Protein AF-A0A7R9MG66-F1 (afdb_monomer)

Foldseek 3Di:
DDDDDDDDPPPPPPPADAAEEDEEAEPDPPDPCPDPVHPNVDDDFDDPHPPVRWHKYKHKAAADAPPDDPVPQDWDWDKDADPVCVVVVHDPDPVRIDTQDTGPCNNDTDIDMDTD

Mean predicted aligned error: 9.28 Å

pLDDT: mean 84.84, std 14.98, range [38.62, 96.81]

InterPro domains:
  IPR001799 Ephrin receptor-binding domain [PF00812] (24-112)
  IPR001799 Ephrin receptor-binding domain [PS51551] (20-116)
  IPR008972 Cupredoxin [G3DSA:2.60.40.420] (18-116)
  IPR008972 Cupredoxin [SSF49503] (22-109)
  IPR031328 Ephrin [PTHR11304] (11-116)

Sequence (116 aa):
MFIKWTVIVCLVEFHSTLGVHLPDIPWNSSNSIFRTDNQDHIIEVNKDNPEYEYDTINIDCPRYPNHTSKELMETFIIYNVPKSDYDSCNITNPWDVHMIVVCDKPLSNRYHRITF

Organism: NCBI:txid334625

Secondary structure (DSSP, 8-state):
----------------PPP-BPPPEE-STT-GGGSTT--TT-----SS--TT---EEEEEPP---TTS-GGG---EEEEE--HHHHHHTS-S-GGG-EEEEEE--TTS--EEEEE-

Radius of gyration: 22.43 Å; Cα contacts (8 Å, |Δi|>4): 142; chains: 1; bounding box: 38×29×87 Å

Solvent-accessible surface area (backbone atoms only — not comparable to full-atom values): 7698 Å² total; per-residue (Å²): 140,83,87,82,82,81,80,80,80,80,81,73,83,80,82,78,63,76,43,47,80,49,81,68,41,69,59,50,92,86,40,70,46,75,38,91,92,43,70,72,68,64,80,90,70,88,77,89,43,61,102,84,30,50,34,32,34,37,45,32,42,45,67,49,64,91,85,59,57,73,92,75,52,65,69,50,75,44,66,49,63,50,70,72,29,62,78,64,76,45,88,85,53,79,86,71,46,44,82,75,47,78,34,86,53,32,75,42,93,51,68,48,80,48,75,98

Structure (mmCIF, N/CA/C/O backbone):
data_AF-A0A7R9MG66-F1
#
_entry.id   AF-A0A7R9MG66-F1
#
loop_
_atom_site.group_PDB
_atom_site.id
_atom_site.type_symbol
_atom_site.label_atom_id
_atom_site.label_alt_id
_atom_site.label_comp_id
_atom_site.label_asym_id
_atom_site.label_entity_id
_atom_site.label_seq_id
_atom_site.pdbx_PDB_ins_code
_atom_site.Cartn_x
_atom_site.Cartn_y
_atom_site.Cartn_z
_atom_site.occupancy
_atom_site.B_iso_or_equiv
_atom_site.auth_seq_id
_atom_site.auth_comp_id
_atom_site.auth_asym_id
_atom_site.auth_atom_id
_atom_site.pdbx_PDB_model_num
ATOM 1 N N . MET A 1 1 ? 19.107 -6.880 -69.311 1.00 38.62 1 MET A N 1
ATOM 2 C CA . MET A 1 1 ? 19.601 -7.166 -67.948 1.00 38.62 1 MET A CA 1
ATOM 3 C C . MET A 1 1 ? 18.891 -6.198 -67.010 1.00 38.62 1 MET A C 1
ATOM 5 O O . MET A 1 1 ? 19.230 -5.027 -67.009 1.00 38.62 1 MET A O 1
ATOM 9 N N . PHE A 1 2 ? 17.816 -6.638 -66.347 1.00 38.88 2 PHE A N 1
ATOM 10 C CA . PHE A 1 2 ? 16.954 -5.783 -65.517 1.00 38.88 2 PHE A CA 1
ATOM 11 C C . PHE A 1 2 ? 17.171 -6.128 -64.042 1.00 38.88 2 PHE A C 1
ATOM 13 O O . PHE A 1 2 ? 16.934 -7.262 -63.633 1.00 38.88 2 PHE A O 1
ATOM 20 N N . ILE A 1 3 ? 17.648 -5.159 -63.263 1.00 43.56 3 ILE A N 1
ATOM 21 C CA . ILE A 1 3 ? 17.884 -5.296 -61.824 1.00 43.56 3 ILE A CA 1
ATOM 22 C C . ILE A 1 3 ? 16.536 -5.088 -61.125 1.00 43.56 3 ILE A C 1
ATOM 24 O O . ILE A 1 3 ? 15.998 -3.982 -61.125 1.00 43.56 3 ILE A O 1
ATOM 28 N N . LYS A 1 4 ? 15.960 -6.163 -60.578 1.00 44.91 4 LYS A N 1
ATOM 29 C CA . LYS A 1 4 ? 14.778 -6.081 -59.712 1.00 44.91 4 LYS A CA 1
ATOM 30 C C . LYS A 1 4 ? 15.224 -5.585 -58.336 1.00 44.91 4 LYS A C 1
ATOM 32 O O . LYS A 1 4 ? 15.930 -6.296 -57.630 1.00 44.91 4 LYS A O 1
ATOM 37 N N . TRP A 1 5 ? 14.810 -4.377 -57.970 1.00 49.91 5 TRP A N 1
ATOM 38 C CA . TRP A 1 5 ? 14.950 -3.852 -56.615 1.00 49.91 5 TRP A CA 1
ATOM 39 C C . TRP A 1 5 ? 13.791 -4.379 -55.774 1.00 49.91 5 TRP A C 1
ATOM 41 O O . TRP A 1 5 ? 12.657 -3.923 -55.907 1.00 49.91 5 TRP A O 1
ATOM 51 N N . THR A 1 6 ? 14.059 -5.380 -54.942 1.00 52.06 6 THR A N 1
ATOM 52 C CA . THR A 1 6 ? 13.105 -5.831 -53.929 1.00 52.06 6 THR A CA 1
ATOM 53 C C . THR A 1 6 ? 13.169 -4.847 -52.767 1.00 52.06 6 THR A C 1
ATOM 55 O O . THR A 1 6 ? 14.149 -4.821 -52.027 1.00 52.06 6 THR A O 1
ATOM 58 N N . VAL A 1 7 ? 12.145 -4.007 -52.628 1.00 59.12 7 VAL A N 1
ATOM 59 C CA . VAL A 1 7 ? 11.974 -3.144 -51.455 1.00 59.12 7 VAL A CA 1
ATOM 60 C C . VAL A 1 7 ? 11.553 -4.035 -50.290 1.00 59.12 7 VAL A C 1
ATOM 62 O O . VAL A 1 7 ? 10.457 -4.593 -50.293 1.00 59.12 7 VAL A O 1
ATOM 65 N N . ILE A 1 8 ? 12.441 -4.203 -49.313 1.00 64.81 8 ILE A N 1
ATOM 66 C CA . ILE A 1 8 ? 12.121 -4.858 -48.045 1.00 64.81 8 ILE A CA 1
ATOM 67 C C . ILE A 1 8 ? 11.382 -3.820 -47.197 1.00 64.81 8 ILE A C 1
ATOM 69 O O . ILE A 1 8 ? 11.983 -2.863 -46.714 1.00 64.81 8 ILE A O 1
ATOM 73 N N . VAL A 1 9 ? 10.068 -3.981 -47.055 1.00 60.28 9 VAL A N 1
ATOM 74 C CA . VAL A 1 9 ? 9.276 -3.224 -46.080 1.00 60.28 9 VAL A CA 1
ATOM 75 C C . VAL A 1 9 ? 9.491 -3.894 -44.724 1.00 60.28 9 VAL A C 1
ATOM 77 O O . VAL A 1 9 ? 8.918 -4.946 -44.455 1.00 60.28 9 VAL A O 1
ATOM 80 N N . CYS A 1 10 ? 10.350 -3.316 -43.882 1.00 58.34 10 CYS A N 1
ATOM 81 C CA . CYS A 1 10 ? 10.392 -3.671 -42.465 1.00 58.34 10 CYS A CA 1
ATOM 82 C C . CYS A 1 10 ? 9.112 -3.145 -41.807 1.00 58.34 10 CYS A C 1
ATOM 84 O O . CYS A 1 10 ? 9.001 -1.952 -41.530 1.00 58.34 10 CYS A O 1
ATOM 86 N N . LEU A 1 11 ? 8.144 -4.029 -41.570 1.00 54.81 11 LEU A N 1
ATOM 87 C CA . LEU A 1 11 ? 7.066 -3.771 -40.621 1.00 54.81 11 LEU A CA 1
ATOM 88 C C . LEU A 1 11 ? 7.686 -3.828 -39.222 1.00 54.81 11 LEU A C 1
ATOM 90 O O . LEU A 1 11 ? 7.899 -4.903 -38.671 1.00 54.81 11 LEU A O 1
ATOM 94 N N . VAL A 1 12 ? 8.067 -2.668 -38.693 1.00 59.06 12 VAL A N 1
ATOM 95 C CA . VAL A 1 12 ? 8.442 -2.533 -37.285 1.00 59.06 12 VAL A CA 1
ATOM 96 C C . VAL A 1 12 ? 7.129 -2.455 -36.514 1.00 59.06 12 VAL A C 1
ATOM 98 O O . VAL A 1 12 ? 6.415 -1.458 -36.616 1.00 59.06 12 VAL A O 1
ATOM 101 N N . GLU A 1 13 ? 6.762 -3.526 -35.814 1.00 53.38 13 GLU A N 1
ATOM 102 C CA . GLU A 1 13 ? 5.595 -3.524 -34.931 1.00 53.38 13 GLU A CA 1
ATOM 103 C C . GLU A 1 13 ? 5.895 -2.627 -33.723 1.00 53.38 13 GLU A C 1
ATOM 105 O O . GLU A 1 13 ? 6.518 -3.046 -32.748 1.00 53.38 13 GLU A O 1
ATOM 110 N N . PHE A 1 14 ? 5.483 -1.361 -33.811 1.00 49.31 14 PHE A N 1
ATOM 111 C CA . PHE A 1 14 ? 5.439 -0.452 -32.670 1.00 49.31 14 PHE A CA 1
ATOM 112 C C . PHE A 1 14 ? 4.301 -0.900 -31.748 1.00 49.31 14 PHE A C 1
ATOM 114 O O . PHE A 1 14 ? 3.142 -0.543 -31.951 1.00 49.31 14 PHE A O 1
ATOM 121 N N . HIS A 1 15 ? 4.632 -1.706 -30.743 1.00 52.06 15 HIS A N 1
ATOM 122 C CA . HIS A 1 15 ? 3.743 -1.959 -29.617 1.00 52.06 15 HIS A CA 1
ATOM 123 C C . HIS A 1 15 ? 3.846 -0.767 -28.663 1.00 52.06 15 HIS A C 1
ATOM 125 O O . HIS A 1 15 ? 4.705 -0.740 -27.791 1.00 52.06 15 HIS A O 1
ATOM 131 N N . SER A 1 16 ? 3.013 0.254 -28.863 1.00 55.84 16 SER A N 1
ATOM 132 C CA . SER A 1 16 ? 2.771 1.264 -27.831 1.00 55.84 16 SER A CA 1
ATOM 133 C C . SER A 1 16 ? 1.729 0.708 -26.863 1.00 55.84 16 SER A C 1
ATOM 135 O O . SER A 1 16 ? 0.553 0.589 -27.220 1.00 55.84 16 SER A O 1
ATOM 137 N N . THR A 1 17 ? 2.155 0.318 -25.668 1.00 61.62 17 THR A N 1
ATOM 138 C CA . THR A 1 17 ? 1.248 0.017 -24.560 1.00 61.62 17 THR A CA 1
ATOM 139 C C . THR A 1 17 ? 0.754 1.339 -23.976 1.00 61.62 17 THR A C 1
ATOM 141 O O . THR A 1 17 ? 1.549 2.162 -23.542 1.00 61.62 17 THR A O 1
ATOM 144 N N . LEU A 1 18 ? -0.559 1.576 -24.031 1.00 71.81 18 LEU A N 1
ATOM 145 C CA . LEU A 1 18 ? -1.175 2.765 -23.437 1.00 71.81 18 LEU A CA 1
ATOM 146 C C . LEU A 1 18 ? -1.177 2.613 -21.909 1.00 71.81 18 LEU A C 1
ATOM 148 O O . LEU A 1 18 ? -1.498 1.535 -21.411 1.00 71.81 18 LEU A O 1
ATOM 152 N N . GLY A 1 19 ? -0.893 3.690 -21.177 1.00 79.38 19 GLY A N 1
ATOM 153 C CA . GLY A 1 19 ? -1.039 3.723 -19.720 1.00 79.38 19 GLY A CA 1
ATOM 154 C C . GLY A 1 19 ? -2.483 3.453 -19.283 1.00 79.38 19 GLY A C 1
ATOM 155 O O . GLY A 1 19 ? -3.429 4.034 -19.826 1.00 79.38 19 GLY A O 1
ATOM 156 N N . VAL A 1 20 ? -2.668 2.571 -18.300 1.00 87.31 20 VAL A N 1
ATOM 157 C CA . VAL A 1 20 ? -3.986 2.148 -17.804 1.00 87.31 20 VAL A CA 1
ATOM 158 C C . VAL A 1 20 ? -4.141 2.449 -16.314 1.00 87.31 20 VAL A C 1
ATOM 160 O O . VAL A 1 20 ? -3.199 2.423 -15.524 1.00 87.31 20 VAL A O 1
ATOM 163 N N . HIS A 1 21 ? -5.379 2.738 -15.912 1.00 90.44 21 HIS A N 1
ATOM 164 C CA . HIS A 1 21 ? -5.745 2.742 -14.504 1.00 90.44 21 HIS A CA 1
ATOM 165 C C . HIS A 1 21 ? -6.017 1.311 -14.031 1.00 90.44 21 HIS A C 1
ATOM 167 O O . HIS A 1 21 ? -6.987 0.681 -14.458 1.00 90.44 21 HIS A O 1
ATOM 173 N N . LEU A 1 22 ? -5.137 0.806 -13.175 1.00 91.50 22 LEU A N 1
ATOM 174 C CA . LEU A 1 22 ? -5.229 -0.513 -12.568 1.00 91.50 22 LEU A CA 1
ATOM 175 C C . LEU A 1 22 ? -6.323 -0.536 -11.488 1.00 91.50 22 LEU A C 1
ATOM 177 O O . LEU A 1 22 ? -6.663 0.516 -10.943 1.00 91.50 22 LEU A O 1
ATOM 181 N N . PRO A 1 23 ? -6.875 -1.718 -11.154 1.00 91.94 23 PRO A N 1
ATOM 182 C CA . PRO A 1 23 ? -7.859 -1.841 -10.087 1.00 91.94 23 PRO A CA 1
ATOM 183 C C . PRO A 1 23 ? -7.335 -1.303 -8.753 1.00 91.94 23 PRO A C 1
ATOM 185 O O . PRO A 1 23 ? -6.223 -1.625 -8.335 1.00 91.94 23 PRO A O 1
ATOM 188 N N . ASP A 1 24 ? -8.165 -0.514 -8.076 1.00 93.94 24 ASP A N 1
ATOM 189 C CA . ASP A 1 24 ? -7.843 0.030 -6.760 1.00 93.94 24 ASP A CA 1
ATOM 190 C C . ASP A 1 24 ? -7.606 -1.082 -5.731 1.00 93.94 24 ASP A C 1
ATOM 192 O O . ASP A 1 24 ? -8.283 -2.114 -5.737 1.00 93.94 24 ASP A O 1
ATOM 196 N N . ILE A 1 25 ? -6.666 -0.846 -4.813 1.00 94.38 25 ILE A N 1
ATOM 197 C CA . ILE A 1 25 ? -6.262 -1.807 -3.786 1.00 94.38 25 ILE A CA 1
ATOM 198 C C . ILE A 1 25 ? -6.786 -1.369 -2.416 1.00 94.38 25 ILE A C 1
ATOM 200 O O . ILE A 1 25 ? -6.251 -0.419 -1.837 1.00 94.38 25 ILE A O 1
ATOM 204 N N . PRO A 1 26 ? -7.749 -2.098 -1.826 1.00 95.06 26 PRO A N 1
ATOM 205 C CA . PRO A 1 26 ? -8.105 -1.937 -0.422 1.00 95.06 26 PRO A CA 1
ATOM 206 C C . PRO A 1 26 ? -6.963 -2.422 0.477 1.00 95.06 26 PRO A C 1
ATOM 208 O O . PRO A 1 26 ? -6.682 -3.621 0.538 1.00 95.06 26 PRO A O 1
ATOM 211 N N . TRP A 1 27 ? -6.313 -1.511 1.199 1.00 94.88 27 TRP A N 1
ATOM 212 C CA . TRP A 1 27 ? -5.144 -1.813 2.028 1.00 94.88 27 TRP A CA 1
ATOM 213 C C . TRP A 1 27 ? -5.534 -2.159 3.467 1.00 94.88 27 TRP A C 1
ATOM 215 O O . TRP A 1 27 ? -5.400 -1.343 4.375 1.00 94.88 27 TRP A O 1
ATOM 225 N N . ASN A 1 28 ? -6.054 -3.365 3.688 1.00 93.50 28 ASN A N 1
ATOM 226 C CA . ASN A 1 28 ? -6.436 -3.861 5.014 1.00 93.50 28 ASN A CA 1
ATOM 227 C C . ASN A 1 28 ? -6.120 -5.357 5.162 1.00 93.50 28 ASN A C 1
ATOM 229 O O . ASN A 1 28 ? -6.044 -6.074 4.164 1.00 93.50 28 ASN A O 1
ATOM 233 N N . SER A 1 29 ? -5.976 -5.841 6.401 1.00 92.12 29 SER A N 1
ATOM 234 C CA . SER A 1 29 ? -5.640 -7.251 6.672 1.00 92.12 29 SER A CA 1
ATOM 235 C C . SER A 1 29 ? -6.743 -8.245 6.294 1.00 92.12 29 SER A C 1
ATOM 237 O O . SER A 1 29 ? -6.480 -9.439 6.161 1.00 92.12 29 SER A O 1
ATOM 239 N N . SER A 1 30 ? -7.977 -7.769 6.098 1.00 92.12 30 SER A N 1
ATOM 240 C CA . SER A 1 30 ? -9.110 -8.601 5.676 1.00 92.12 30 SER A CA 1
ATOM 241 C C . SER A 1 30 ? -9.143 -8.853 4.162 1.00 92.12 30 SER A C 1
ATOM 243 O O . SER A 1 30 ? -9.930 -9.681 3.703 1.00 92.12 30 SER A O 1
ATOM 245 N N . ASN A 1 31 ? -8.309 -8.166 3.374 1.00 92.50 31 ASN A N 1
ATOM 246 C CA . ASN A 1 31 ? -8.246 -8.343 1.928 1.00 92.50 31 ASN A CA 1
ATOM 247 C C . ASN A 1 31 ? -7.485 -9.632 1.563 1.00 92.50 31 ASN A C 1
ATOM 249 O O . ASN A 1 31 ? -6.317 -9.814 1.907 1.00 92.50 31 ASN A O 1
ATOM 253 N N . SER A 1 32 ? -8.143 -10.526 0.821 1.00 91.56 32 SER A N 1
ATOM 254 C CA . SER A 1 32 ? -7.616 -11.849 0.480 1.00 91.56 32 SER A CA 1
ATOM 255 C C . SER A 1 32 ? -6.411 -11.841 -0.461 1.00 91.56 32 SER A C 1
ATOM 257 O O . SER A 1 32 ? -5.720 -12.856 -0.535 1.00 91.56 32 SER A O 1
ATOM 259 N N . ILE A 1 33 ? -6.140 -10.741 -1.173 1.00 90.62 33 ILE A N 1
ATOM 260 C CA . ILE A 1 33 ? -4.964 -10.652 -2.058 1.00 90.62 33 ILE A CA 1
ATOM 261 C C . ILE A 1 33 ? -3.649 -10.707 -1.265 1.00 90.62 33 ILE A C 1
ATOM 263 O O . ILE A 1 33 ? -2.650 -11.199 -1.775 1.00 90.62 33 ILE A O 1
ATOM 267 N N . PHE A 1 34 ? -3.661 -10.259 -0.001 1.00 89.81 34 PHE A N 1
ATOM 268 C CA . PHE A 1 34 ? -2.481 -10.216 0.873 1.00 89.81 34 PHE A CA 1
ATOM 269 C C . PHE A 1 34 ? -2.257 -11.499 1.672 1.00 89.81 34 PHE A C 1
ATOM 271 O O . PHE A 1 34 ? -1.386 -11.552 2.542 1.00 89.81 34 PHE A O 1
ATOM 278 N N . ARG A 1 35 ? -3.045 -12.547 1.423 1.00 86.69 35 ARG A N 1
ATOM 279 C CA . ARG A 1 35 ? -2.794 -13.832 2.070 1.00 86.69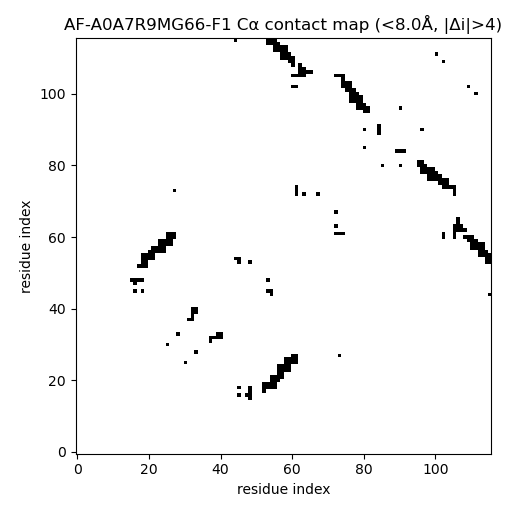 35 ARG A CA 1
ATOM 280 C C . ARG A 1 35 ? -1.502 -14.439 1.531 1.00 86.69 35 ARG A C 1
ATOM 282 O O . ARG A 1 35 ? -1.253 -14.415 0.333 1.00 86.69 35 ARG A O 1
ATOM 289 N N . THR A 1 36 ? -0.709 -15.046 2.412 1.00 78.88 36 THR A N 1
ATOM 290 C CA . THR A 1 36 ? 0.589 -15.653 2.064 1.00 78.88 36 THR A CA 1
ATOM 291 C C . THR A 1 36 ? 0.471 -16.816 1.072 1.00 78.88 36 THR A C 1
ATOM 293 O O . THR A 1 36 ? 1.441 -17.148 0.399 1.00 78.88 36 THR A O 1
ATOM 296 N N . ASP A 1 37 ? -0.703 -17.446 0.973 1.00 81.12 37 ASP A N 1
ATOM 297 C CA . ASP A 1 37 ? -0.992 -18.504 0.002 1.00 81.12 37 ASP A CA 1
ATOM 298 C C . ASP A 1 37 ? -1.461 -17.978 -1.365 1.00 81.12 37 ASP A C 1
ATOM 300 O O . ASP A 1 37 ? -1.723 -18.781 -2.260 1.00 81.12 37 ASP A O 1
ATOM 304 N N . ASN A 1 38 ? -1.544 -16.655 -1.541 1.00 78.00 38 ASN A N 1
ATOM 305 C CA . ASN A 1 38 ? -1.958 -16.010 -2.778 1.00 78.00 38 ASN A CA 1
ATOM 306 C C . ASN A 1 38 ? -0.797 -15.225 -3.423 1.00 78.00 38 ASN A C 1
ATOM 308 O O . ASN A 1 38 ? -0.029 -14.567 -2.727 1.00 78.00 38 ASN A O 1
ATOM 312 N N . GLN A 1 39 ? -0.673 -15.272 -4.753 1.00 79.00 39 GLN A N 1
ATOM 313 C CA . GLN A 1 39 ? 0.289 -14.470 -5.528 1.00 79.00 39 GLN A CA 1
ATOM 314 C C . GLN A 1 39 ? -0.337 -13.205 -6.138 1.00 79.00 39 GLN A C 1
ATOM 316 O O . GLN A 1 39 ? 0.383 -12.388 -6.703 1.00 79.00 39 GLN A O 1
ATOM 321 N N . ASP A 1 40 ? -1.645 -12.992 -5.964 1.00 79.88 40 ASP A N 1
ATOM 322 C CA . ASP A 1 40 ? -2.388 -11.855 -6.533 1.00 79.88 40 ASP A CA 1
ATOM 323 C C . ASP A 1 40 ? -1.964 -10.475 -5.981 1.00 79.88 40 ASP A C 1
ATOM 325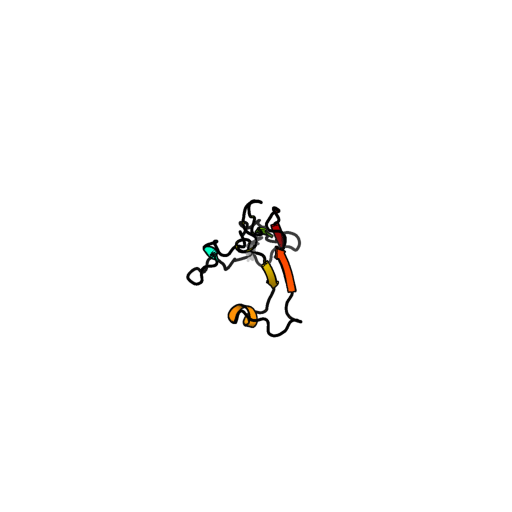 O O . ASP A 1 40 ? -2.459 -9.444 -6.431 1.00 79.88 40 ASP A O 1
ATOM 329 N N . HIS A 1 41 ? -1.063 -10.425 -4.994 1.00 84.69 41 HIS A N 1
ATOM 330 C CA . HIS A 1 41 ? -0.459 -9.183 -4.500 1.00 84.69 41 HIS A CA 1
ATOM 331 C C . HIS A 1 41 ? 0.680 -8.663 -5.396 1.00 84.69 41 HIS A C 1
ATOM 333 O O . HIS A 1 41 ? 1.183 -7.563 -5.161 1.00 84.69 41 HIS A O 1
ATOM 339 N N . ILE A 1 42 ? 1.106 -9.437 -6.401 1.00 89.12 42 ILE A N 1
ATOM 340 C CA . ILE A 1 42 ? 2.096 -9.023 -7.398 1.00 89.12 42 ILE A CA 1
ATOM 341 C C . ILE A 1 42 ? 1.358 -8.428 -8.593 1.00 89.12 42 ILE A C 1
ATOM 343 O O . ILE A 1 42 ? 0.505 -9.074 -9.196 1.00 89.12 42 ILE A O 1
ATOM 347 N N . ILE A 1 43 ? 1.709 -7.194 -8.944 1.00 88.25 43 ILE A N 1
ATOM 348 C CA . ILE A 1 43 ? 1.061 -6.451 -10.022 1.00 88.25 43 ILE A CA 1
ATOM 349 C C . ILE A 1 43 ? 2.065 -6.252 -11.143 1.00 88.25 43 ILE A C 1
ATOM 351 O O . ILE A 1 43 ? 3.158 -5.718 -10.939 1.00 88.25 43 ILE A O 1
ATOM 355 N N . GLU A 1 44 ? 1.678 -6.688 -12.334 1.00 86.50 44 GLU A N 1
ATOM 356 C CA . GLU A 1 44 ? 2.418 -6.410 -13.552 1.00 86.50 44 GLU A CA 1
ATOM 357 C C . GLU A 1 44 ? 2.016 -5.028 -14.062 1.00 86.50 44 GLU A C 1
ATOM 359 O O . GLU A 1 44 ? 0.842 -4.759 -14.314 1.00 86.50 44 GLU A O 1
ATOM 364 N N . VAL A 1 45 ? 3.006 -4.149 -14.173 1.00 87.31 45 VAL A N 1
ATOM 365 C CA . VAL A 1 45 ? 2.857 -2.808 -14.739 1.00 87.31 45 VAL A CA 1
ATOM 366 C C . VAL A 1 45 ? 3.550 -2.771 -16.091 1.00 87.31 45 VAL A C 1
ATOM 368 O O . VAL A 1 45 ? 4.552 -3.468 -16.306 1.00 87.31 45 VAL A O 1
ATOM 371 N N . ASN A 1 46 ? 3.019 -1.967 -17.001 1.00 83.62 46 ASN A N 1
ATOM 372 C CA . ASN A 1 46 ? 3.612 -1.759 -18.306 1.00 83.62 46 ASN A CA 1
ATOM 373 C C . ASN A 1 46 ? 5.028 -1.192 -18.159 1.00 83.62 46 ASN A C 1
ATOM 375 O O . ASN A 1 46 ? 5.321 -0.363 -17.296 1.00 83.62 46 ASN A O 1
ATOM 379 N N . LYS A 1 47 ? 5.921 -1.668 -19.022 1.00 71.62 47 LYS A N 1
ATOM 380 C CA . LYS A 1 47 ? 7.291 -1.174 -19.149 1.00 71.62 47 LYS A CA 1
AT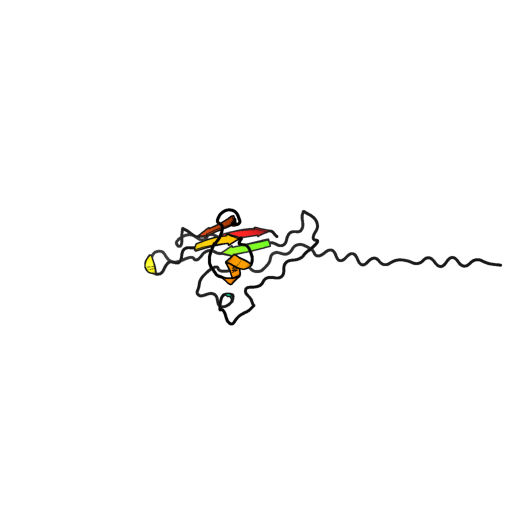OM 381 C C . LYS A 1 47 ? 7.411 -0.553 -20.533 1.00 71.62 47 LYS A C 1
ATOM 383 O O . LYS A 1 47 ? 6.795 -1.047 -21.469 1.00 71.62 47 LYS A O 1
ATOM 388 N N . ASP A 1 48 ? 8.193 0.517 -20.637 1.00 71.19 48 ASP A N 1
ATOM 389 C CA . ASP A 1 48 ? 8.490 1.217 -21.897 1.00 71.19 48 ASP A CA 1
ATOM 390 C C . ASP A 1 48 ? 7.363 2.108 -22.457 1.00 71.19 48 ASP A C 1
ATOM 392 O O . ASP A 1 48 ? 7.364 2.457 -23.640 1.00 71.19 48 ASP A O 1
ATOM 396 N N . ASN A 1 49 ? 6.437 2.552 -21.602 1.00 70.81 49 ASN A N 1
ATOM 397 C CA . ASN A 1 49 ? 5.463 3.573 -21.984 1.00 70.81 49 ASN A CA 1
ATOM 398 C C . ASN A 1 49 ? 6.150 4.942 -22.198 1.00 70.81 49 ASN A C 1
ATOM 400 O O . ASN A 1 49 ? 7.136 5.258 -21.521 1.00 70.81 49 ASN A O 1
ATOM 404 N N . PRO A 1 50 ? 5.634 5.793 -23.108 1.00 74.00 50 PRO A N 1
ATOM 405 C CA . PRO A 1 50 ? 6.046 7.193 -23.199 1.00 74.00 50 PRO A CA 1
ATOM 406 C C . PRO A 1 50 ? 5.924 7.918 -21.844 1.00 74.00 50 PRO A C 1
ATOM 408 O O . PRO A 1 50 ? 5.043 7.584 -21.056 1.00 74.00 50 PRO A O 1
ATOM 411 N N . GLU A 1 51 ? 6.728 8.967 -21.602 1.00 68.69 51 GLU A N 1
ATOM 412 C CA . GLU A 1 51 ? 6.789 9.764 -20.343 1.00 68.69 51 GLU A CA 1
ATOM 413 C C . GLU A 1 51 ? 5.455 10.401 -19.871 1.00 68.69 51 GLU A C 1
ATOM 415 O O . GLU A 1 51 ? 5.410 11.146 -18.898 1.00 68.69 51 GLU A O 1
ATOM 420 N N . TYR A 1 52 ? 4.349 10.154 -20.562 1.00 72.56 52 TYR A N 1
ATOM 421 C CA . TYR A 1 52 ? 3.017 10.685 -20.275 1.00 72.56 52 TYR A CA 1
ATOM 422 C C . TYR A 1 52 ? 1.939 9.593 -20.196 1.00 72.56 52 TYR A C 1
ATOM 424 O O . TYR A 1 52 ? 0.768 9.907 -19.990 1.00 72.56 52 TYR A O 1
ATOM 432 N N . GLU A 1 53 ? 2.315 8.320 -20.322 1.00 81.06 53 GLU A N 1
ATOM 433 C CA . GLU A 1 53 ? 1.406 7.172 -20.340 1.00 81.06 53 GLU A CA 1
ATOM 434 C C . GLU A 1 53 ? 1.731 6.200 -19.203 1.00 81.06 53 GLU A C 1
ATOM 436 O O . GLU A 1 53 ? 1.931 5.010 -19.409 1.00 81.06 53 GLU A O 1
ATOM 441 N N . TYR A 1 54 ? 1.790 6.706 -17.976 1.00 86.25 54 TYR A N 1
ATOM 442 C CA . TYR A 1 54 ? 2.053 5.872 -16.806 1.00 86.25 54 TYR A CA 1
ATOM 443 C C . TYR A 1 54 ? 0.829 5.057 -16.403 1.00 86.25 54 TYR A C 1
ATOM 445 O O . TYR A 1 54 ? -0.302 5.560 -16.402 1.00 86.25 54 TYR A O 1
ATOM 453 N N . ASP A 1 55 ? 1.070 3.815 -15.992 1.00 90.44 55 ASP A N 1
ATOM 454 C CA . ASP A 1 55 ? 0.051 3.057 -15.285 1.00 90.44 55 ASP A CA 1
ATOM 455 C C . ASP A 1 55 ? -0.174 3.692 -13.917 1.00 90.44 55 ASP A C 1
ATOM 457 O O . ASP A 1 55 ? 0.747 4.186 -13.257 1.00 90.44 55 ASP A O 1
ATOM 461 N N . THR A 1 56 ? -1.427 3.704 -13.480 1.00 92.38 56 THR A N 1
ATOM 462 C CA . THR A 1 56 ? -1.794 4.327 -12.209 1.00 92.38 56 THR A CA 1
ATOM 463 C C . THR A 1 56 ? -2.627 3.387 -11.372 1.00 92.38 56 THR A C 1
ATOM 465 O O . THR A 1 56 ? -3.452 2.649 -11.900 1.00 92.38 56 THR A O 1
ATOM 468 N N . ILE A 1 57 ? -2.462 3.455 -10.057 1.00 94.56 57 ILE A N 1
ATOM 469 C CA . ILE A 1 57 ? -3.239 2.662 -9.107 1.00 94.56 57 ILE A CA 1
ATOM 470 C C . ILE A 1 57 ? -3.585 3.505 -7.889 1.00 94.56 57 ILE A C 1
ATOM 472 O O . ILE A 1 57 ? -2.773 4.335 -7.469 1.00 94.56 57 ILE A O 1
ATOM 476 N N . ASN A 1 58 ? -4.774 3.323 -7.311 1.00 95.62 58 ASN A N 1
ATOM 477 C CA . ASN A 1 58 ? -5.079 3.933 -6.022 1.00 95.62 58 ASN A CA 1
ATOM 478 C C . ASN A 1 58 ? -4.959 2.893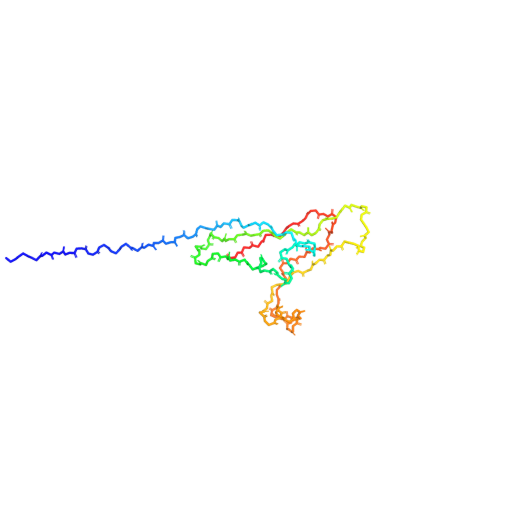 -4.899 1.00 95.62 58 ASN A C 1
ATOM 480 O O . ASN A 1 58 ? -5.501 1.792 -4.979 1.00 95.62 58 ASN A O 1
ATOM 484 N N . ILE A 1 59 ? -4.270 3.271 -3.826 1.00 96.00 59 ILE A N 1
ATOM 485 C CA . ILE A 1 59 ? -4.281 2.558 -2.550 1.00 96.00 59 ILE A CA 1
ATOM 486 C C . ILE A 1 59 ? -5.381 3.169 -1.689 1.00 96.00 59 ILE A C 1
ATOM 488 O O . ILE A 1 59 ? -5.284 4.341 -1.321 1.00 96.00 59 ILE A O 1
ATOM 492 N N . ASP A 1 60 ? -6.399 2.384 -1.353 1.00 96.38 60 ASP A N 1
ATOM 493 C CA . ASP A 1 60 ? -7.502 2.795 -0.487 1.00 96.38 60 ASP A CA 1
ATOM 494 C C . ASP A 1 60 ? -7.204 2.433 0.975 1.00 96.38 60 ASP A C 1
ATOM 496 O O . ASP A 1 60 ? -6.977 1.268 1.315 1.00 96.38 60 ASP A O 1
ATOM 500 N N . CYS A 1 61 ? -7.164 3.441 1.849 1.00 96.81 61 CYS A N 1
ATOM 501 C CA . CYS A 1 61 ? -6.885 3.240 3.269 1.00 96.81 61 CYS A CA 1
ATOM 502 C C . CYS A 1 61 ? -8.090 2.597 3.985 1.00 96.81 61 CYS A C 1
ATOM 504 O O . CYS A 1 61 ? -9.238 2.873 3.633 1.00 96.81 61 CYS A O 1
ATOM 506 N N . PRO A 1 62 ? -7.870 1.835 5.076 1.00 96.38 62 PRO A N 1
ATOM 507 C CA . PRO A 1 62 ? -8.960 1.298 5.881 1.00 96.38 62 PRO A CA 1
ATOM 508 C C . PRO A 1 62 ? -9.894 2.397 6.384 1.00 96.38 62 PRO A C 1
ATOM 510 O O . PRO A 1 62 ? -9.454 3.384 6.986 1.00 96.38 62 PRO A O 1
ATOM 513 N N . ARG A 1 63 ? -11.197 2.188 6.190 1.00 95.31 63 ARG A N 1
ATOM 514 C CA . ARG A 1 63 ? -12.245 3.067 6.700 1.00 95.31 63 ARG A CA 1
ATOM 515 C C . ARG A 1 63 ? -13.171 2.310 7.639 1.00 95.31 63 ARG A C 1
ATOM 517 O O . ARG A 1 63 ? -13.748 1.288 7.284 1.00 95.31 63 ARG A O 1
ATOM 524 N N . TYR A 1 64 ? -13.403 2.906 8.799 1.00 95.19 64 TYR A N 1
ATOM 525 C CA . TYR A 1 64 ? -14.232 2.370 9.861 1.00 95.19 64 TYR A CA 1
ATOM 526 C C . TYR A 1 64 ? -15.348 3.354 10.244 1.00 95.19 64 TYR A C 1
ATOM 528 O O . TYR A 1 64 ? -15.143 4.571 10.235 1.00 95.19 64 TYR A O 1
ATOM 536 N N . PRO A 1 65 ? -16.550 2.865 10.595 1.00 94.19 65 PRO A N 1
ATOM 537 C CA . PRO A 1 65 ? -17.605 3.705 11.151 1.00 94.19 65 PRO A CA 1
ATOM 538 C C . PRO A 1 65 ? -17.214 4.333 12.498 1.00 94.19 65 PRO A C 1
ATOM 540 O O . PRO A 1 65 ? -16.498 3.719 13.289 1.00 94.19 65 PRO A O 1
ATOM 543 N N . ASN A 1 66 ? -17.783 5.504 12.810 1.00 92.56 66 ASN A N 1
ATOM 544 C CA . ASN A 1 66 ? -17.492 6.281 14.031 1.00 92.56 66 ASN A CA 1
ATOM 545 C C . ASN A 1 66 ? -17.712 5.531 15.359 1.00 92.56 66 ASN A C 1
ATOM 547 O O . ASN A 1 66 ? -17.179 5.945 16.381 1.00 92.56 66 ASN A O 1
ATOM 551 N N . HIS A 1 67 ? -18.512 4.466 15.362 1.00 93.56 67 HIS A N 1
ATOM 552 C CA . HIS A 1 67 ? -18.827 3.653 16.543 1.00 93.56 67 HIS A CA 1
ATOM 553 C C . HIS A 1 67 ? -17.889 2.450 16.731 1.00 93.56 67 HIS A C 1
ATOM 555 O O . HIS A 1 67 ? -18.059 1.681 17.673 1.00 93.56 67 HIS A O 1
ATOM 561 N N . THR A 1 68 ? -16.911 2.269 15.845 1.00 93.88 68 THR A N 1
ATOM 562 C CA . THR A 1 68 ? -15.914 1.200 15.969 1.00 93.88 68 THR A CA 1
ATOM 563 C C . THR A 1 68 ? -14.932 1.539 17.096 1.00 93.88 68 THR A C 1
ATOM 565 O O . THR A 1 68 ? -14.579 2.704 17.290 1.00 93.88 68 THR A O 1
ATOM 568 N N . SER A 1 69 ? -14.485 0.540 17.861 1.00 94.00 69 SER A N 1
ATOM 569 C CA . SER A 1 69 ? -13.421 0.747 18.854 1.00 94.00 69 SER A CA 1
ATOM 570 C C . SER A 1 69 ? -12.106 1.084 18.154 1.00 94.00 69 SER A C 1
ATOM 572 O O . SER A 1 69 ? -11.784 0.481 17.133 1.00 94.00 69 SER A O 1
ATOM 574 N N . LYS A 1 70 ? -11.311 1.997 18.726 1.00 91.06 70 LYS A N 1
ATOM 575 C CA . LYS A 1 70 ? -9.986 2.354 18.188 1.00 91.06 70 LYS A CA 1
ATOM 576 C C . LYS A 1 70 ? -9.053 1.148 18.062 1.00 91.06 70 LYS A C 1
ATOM 578 O O . LYS A 1 70 ? -8.233 1.125 17.161 1.00 91.06 70 LYS A O 1
ATOM 583 N N . GLU A 1 71 ? -9.201 0.152 18.932 1.00 91.69 71 GLU A N 1
ATOM 584 C CA . GLU A 1 71 ? -8.388 -1.075 18.924 1.00 91.69 71 GLU A CA 1
ATOM 585 C C . GLU A 1 71 ? -8.663 -1.973 17.712 1.00 91.69 71 GLU A C 1
ATOM 587 O O . GLU A 1 71 ? -7.823 -2.782 17.340 1.00 91.69 71 GLU A O 1
ATOM 592 N N . LEU A 1 72 ? -9.834 -1.820 17.092 1.00 92.00 72 LEU A N 1
ATOM 593 C CA . LEU A 1 72 ? -10.218 -2.543 15.881 1.00 92.00 72 LEU A CA 1
ATOM 594 C C . LEU A 1 72 ? -9.907 -1.741 14.610 1.00 92.00 72 LEU A C 1
ATOM 596 O O . LEU A 1 72 ? -10.065 -2.259 13.510 1.00 92.00 72 LEU A O 1
ATOM 600 N N . MET A 1 73 ? -9.514 -0.471 14.748 1.00 95.12 73 MET A N 1
ATOM 601 C CA . MET A 1 73 ? -9.209 0.390 13.613 1.00 95.12 73 MET A CA 1
ATOM 602 C C . MET A 1 73 ? -7.754 0.225 13.204 1.00 95.12 73 MET A C 1
ATOM 604 O O . MET A 1 73 ? -6.836 0.651 13.905 1.00 95.12 73 MET A O 1
ATOM 608 N N . GLU A 1 74 ? -7.550 -0.338 12.025 1.00 95.00 74 GLU A N 1
ATOM 609 C CA . GLU A 1 74 ? -6.220 -0.468 11.450 1.00 95.00 74 GLU A CA 1
ATOM 610 C C . GLU A 1 74 ? -5.677 0.888 10.978 1.00 95.00 74 GLU A C 1
ATOM 612 O O . GLU A 1 74 ? -6.388 1.700 10.377 1.00 95.00 74 GLU A O 1
ATOM 617 N N . THR A 1 75 ? -4.388 1.118 11.229 1.00 95.50 75 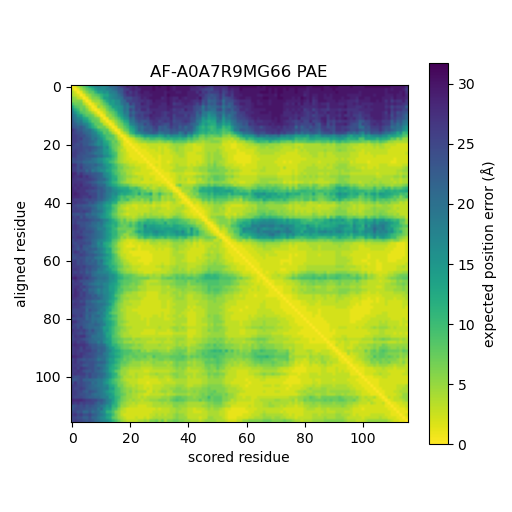THR A N 1
ATOM 618 C CA . THR A 1 75 ? -3.629 2.249 10.684 1.00 95.50 75 THR A CA 1
ATOM 619 C C . THR A 1 75 ? -2.309 1.737 10.123 1.00 95.50 75 THR A C 1
ATOM 621 O O . THR A 1 75 ? -1.727 0.795 10.661 1.00 95.50 75 THR A O 1
ATOM 624 N N . PHE A 1 76 ? -1.848 2.334 9.023 1.00 95.50 76 PHE A N 1
ATOM 625 C CA . PHE A 1 76 ? -0.689 1.843 8.276 1.00 95.50 76 PHE A CA 1
ATOM 626 C C . PHE A 1 76 ? 0.201 2.985 7.796 1.00 95.50 76 PHE A C 1
ATOM 628 O O . PHE A 1 76 ? -0.275 4.074 7.469 1.00 95.50 76 PHE A O 1
ATOM 635 N N . ILE A 1 77 ? 1.496 2.697 7.698 1.00 95.19 77 ILE A N 1
ATOM 636 C CA . ILE A 1 77 ? 2.457 3.466 6.910 1.00 95.19 77 ILE A CA 1
ATOM 637 C C . ILE A 1 77 ? 3.044 2.493 5.892 1.00 95.19 77 ILE A C 1
ATOM 639 O O . ILE A 1 77 ? 3.502 1.415 6.269 1.00 95.19 77 ILE A O 1
ATOM 643 N N . ILE A 1 78 ? 2.987 2.853 4.614 1.00 94.69 78 ILE A N 1
ATOM 644 C CA . ILE A 1 78 ? 3.435 2.005 3.509 1.00 94.69 78 ILE A CA 1
ATOM 645 C C . ILE A 1 78 ? 4.752 2.556 2.980 1.00 94.69 78 ILE A C 1
ATOM 647 O O . ILE A 1 78 ? 4.877 3.755 2.701 1.00 94.69 78 ILE A O 1
ATOM 651 N N . TYR A 1 79 ? 5.716 1.658 2.826 1.00 95.25 79 TYR A N 1
ATOM 652 C CA . TYR A 1 79 ? 7.079 1.970 2.432 1.00 95.25 79 TYR A CA 1
ATOM 653 C C . TYR A 1 79 ? 7.444 1.277 1.116 1.00 95.25 79 TYR A C 1
ATOM 655 O O . TYR A 1 79 ? 7.127 0.106 0.922 1.00 95.25 79 TYR A O 1
ATOM 663 N N . ASN A 1 80 ? 8.150 1.994 0.242 1.00 94.75 80 ASN A N 1
ATOM 664 C CA . ASN A 1 80 ? 8.941 1.412 -0.833 1.00 94.75 80 ASN A CA 1
ATOM 665 C C . ASN A 1 80 ? 10.254 0.923 -0.226 1.00 94.75 80 ASN A C 1
ATOM 667 O O . ASN A 1 80 ? 10.962 1.718 0.398 1.00 94.75 80 ASN A O 1
ATOM 671 N N . VAL A 1 81 ? 10.562 -0.356 -0.396 1.00 95.69 81 VAL A N 1
ATOM 672 C CA . VAL A 1 81 ? 11.704 -1.014 0.243 1.00 95.69 81 VAL A CA 1
ATOM 673 C C . VAL A 1 81 ? 12.463 -1.870 -0.772 1.00 95.69 81 VAL A C 1
ATOM 675 O O . VAL A 1 81 ? 11.867 -2.349 -1.742 1.00 95.69 81 VAL A O 1
ATOM 678 N N . PRO A 1 82 ? 13.768 -2.113 -0.563 1.00 95.25 82 PRO A N 1
ATOM 679 C CA . PRO A 1 82 ? 14.500 -3.078 -1.369 1.00 95.25 82 PRO A CA 1
ATOM 680 C C . PRO A 1 82 ? 13.953 -4.496 -1.165 1.00 95.25 82 PRO A C 1
ATOM 682 O O . PRO A 1 82 ? 13.383 -4.831 -0.124 1.00 95.25 82 PRO A O 1
ATOM 685 N N . LYS A 1 83 ? 14.196 -5.370 -2.149 1.00 93.50 83 LYS A N 1
ATOM 686 C CA . LYS A 1 83 ? 13.724 -6.763 -2.124 1.00 93.50 83 LYS A CA 1
ATOM 687 C C . LYS A 1 83 ? 14.136 -7.525 -0.855 1.00 93.50 83 LYS A C 1
ATOM 689 O O . LYS A 1 83 ? 13.339 -8.297 -0.338 1.00 93.50 83 LYS A O 1
ATOM 694 N N . SER A 1 84 ? 15.342 -7.295 -0.333 1.00 94.25 84 SER A N 1
ATOM 695 C CA . SER A 1 84 ? 15.825 -7.932 0.904 1.00 94.25 84 SER A CA 1
ATOM 696 C C . SER A 1 84 ? 14.957 -7.616 2.125 1.00 94.25 84 SER A C 1
ATOM 698 O O . SER A 1 84 ? 14.706 -8.489 2.957 1.00 94.25 84 SER A O 1
ATOM 700 N N . ASP A 1 85 ? 14.492 -6.373 2.225 1.00 95.00 85 ASP A N 1
ATOM 701 C CA . ASP A 1 85 ? 13.704 -5.885 3.357 1.00 95.00 85 ASP A CA 1
ATOM 702 C C . ASP A 1 85 ? 12.233 -6.290 3.198 1.00 95.00 85 ASP A C 1
ATOM 704 O O . ASP A 1 85 ? 11.589 -6.646 4.184 1.00 95.00 85 ASP A O 1
ATOM 708 N N . TYR A 1 86 ? 11.727 -6.339 1.957 1.00 93.00 86 TYR A N 1
ATOM 709 C CA . TYR A 1 86 ? 10.429 -6.946 1.639 1.00 93.00 86 TYR A CA 1
ATOM 710 C C . TYR A 1 86 ? 10.388 -8.424 2.052 1.00 93.00 86 TYR A C 1
ATOM 712 O O . TYR A 1 86 ? 9.505 -8.831 2.803 1.00 93.00 86 TYR A O 1
ATOM 720 N N . ASP A 1 87 ? 11.379 -9.213 1.622 1.00 91.69 87 ASP A N 1
ATOM 721 C CA . ASP A 1 87 ? 11.426 -10.659 1.871 1.00 91.69 87 ASP A CA 1
ATOM 722 C C . ASP A 1 87 ? 11.614 -10.985 3.372 1.00 91.69 87 ASP A C 1
ATOM 724 O O . ASP A 1 87 ? 11.128 -12.010 3.852 1.00 91.69 87 ASP A O 1
ATOM 728 N N . SER A 1 88 ? 12.303 -10.124 4.132 1.00 94.19 88 SER A N 1
ATOM 729 C CA . SER A 1 88 ? 12.529 -10.303 5.578 1.00 94.19 88 SER A CA 1
ATOM 730 C C . SER A 1 88 ? 11.495 -9.612 6.474 1.00 94.19 88 SER A C 1
ATOM 732 O O . SER A 1 88 ? 11.523 -9.807 7.691 1.00 94.19 88 SER A O 1
ATOM 734 N N . CYS A 1 89 ? 10.588 -8.817 5.894 1.00 91.00 89 CYS A N 1
ATOM 735 C CA . CYS A 1 89 ? 9.635 -7.964 6.607 1.00 91.00 89 CYS A CA 1
ATOM 736 C C . CYS A 1 89 ? 10.306 -7.080 7.685 1.00 91.00 89 CYS A C 1
ATOM 738 O O . CYS A 1 89 ? 9.721 -6.789 8.732 1.00 91.00 89 CYS A O 1
ATOM 740 N N . ASN A 1 90 ? 11.553 -6.664 7.452 1.00 93.81 90 ASN A N 1
ATOM 741 C CA . ASN A 1 90 ? 12.336 -5.883 8.402 1.00 93.81 90 ASN A CA 1
ATOM 742 C C . ASN A 1 90 ? 13.168 -4.824 7.677 1.00 93.81 90 ASN A C 1
ATOM 744 O O . ASN A 1 90 ? 13.944 -5.146 6.782 1.00 93.81 90 ASN A O 1
ATOM 748 N N . ILE A 1 91 ? 13.032 -3.567 8.103 1.00 92.12 91 ILE A N 1
ATOM 749 C CA . ILE A 1 91 ? 13.792 -2.450 7.538 1.00 92.12 91 ILE A CA 1
ATOM 750 C C . ILE A 1 91 ? 15.188 -2.452 8.156 1.00 92.12 91 ILE A C 1
ATOM 752 O O . ILE A 1 91 ? 15.351 -2.168 9.345 1.00 92.12 91 ILE A O 1
ATOM 756 N N . THR A 1 92 ? 16.195 -2.775 7.350 1.00 90.81 92 THR A N 1
ATOM 757 C CA . THR A 1 92 ? 17.586 -2.881 7.811 1.00 90.81 92 THR A CA 1
ATOM 758 C C . THR A 1 92 ? 18.321 -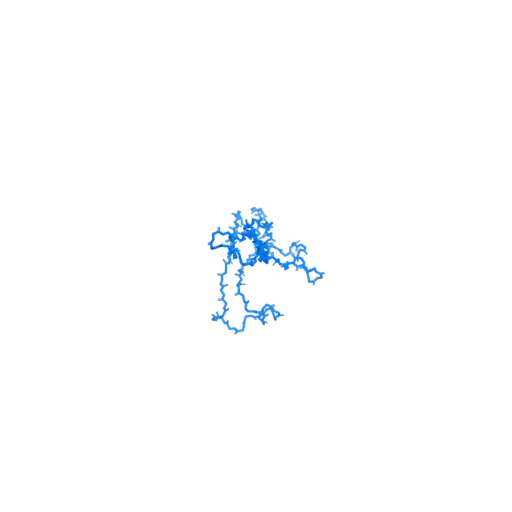1.550 7.712 1.00 90.81 92 THR A C 1
ATOM 760 O O . THR A 1 92 ? 19.039 -1.169 8.640 1.00 90.81 92 THR A O 1
ATOM 763 N N . ASN A 1 93 ? 18.101 -0.814 6.620 1.00 91.69 93 ASN A N 1
ATOM 764 C CA . ASN A 1 93 ? 18.692 0.494 6.377 1.00 91.69 93 ASN A CA 1
ATOM 765 C C . ASN A 1 93 ? 17.609 1.552 6.091 1.00 91.69 93 ASN A C 1
ATOM 767 O O . ASN A 1 93 ? 17.063 1.587 4.990 1.00 91.69 93 ASN A O 1
ATOM 771 N N . PRO A 1 94 ? 17.333 2.476 7.029 1.00 90.62 94 PRO A N 1
ATOM 772 C CA . PRO A 1 94 ? 16.337 3.528 6.828 1.00 90.62 94 PRO A CA 1
ATOM 773 C C . PRO A 1 94 ? 16.628 4.476 5.654 1.00 90.62 94 PRO A C 1
ATOM 775 O O . PRO A 1 94 ? 15.707 5.132 5.176 1.00 90.62 94 PRO A O 1
ATOM 778 N N . TRP A 1 95 ? 17.883 4.579 5.201 1.00 90.69 95 TRP A N 1
ATOM 779 C CA . TRP A 1 95 ? 18.265 5.464 4.093 1.00 90.69 95 TRP A CA 1
ATOM 780 C C . TRP A 1 95 ? 17.799 4.959 2.721 1.00 90.69 95 TRP A C 1
ATOM 782 O O . TRP A 1 95 ? 17.626 5.772 1.817 1.00 90.69 95 TRP A O 1
ATOM 792 N N . ASP A 1 96 ? 17.556 3.652 2.583 1.00 91.38 96 ASP A N 1
ATOM 793 C CA . ASP A 1 96 ? 17.151 3.005 1.324 1.00 91.38 96 ASP A CA 1
ATOM 794 C C . ASP A 1 96 ? 15.624 2.830 1.216 1.00 91.38 96 ASP A C 1
ATOM 796 O O . ASP A 1 96 ? 15.123 2.136 0.331 1.00 91.38 96 ASP A O 1
ATOM 800 N N . VAL A 1 97 ? 14.873 3.436 2.140 1.00 94.62 97 VAL A N 1
ATOM 801 C CA . VAL A 1 97 ? 13.423 3.286 2.260 1.00 94.62 97 VAL A CA 1
ATOM 802 C C . VAL A 1 97 ? 12.720 4.610 1.987 1.00 94.62 97 VAL A C 1
ATOM 804 O O . VAL A 1 97 ? 13.097 5.662 2.506 1.00 94.62 97 VAL A O 1
ATOM 807 N N . HIS A 1 98 ? 11.634 4.558 1.217 1.00 94.12 98 HIS A N 1
ATOM 808 C CA . HIS A 1 98 ? 10.803 5.728 0.940 1.00 94.12 98 HIS A CA 1
ATOM 809 C C . HIS A 1 98 ? 9.386 5.525 1.461 1.00 94.12 98 HIS A C 1
ATOM 811 O O . HIS A 1 98 ? 8.712 4.564 1.112 1.00 94.12 98 HIS A O 1
ATOM 817 N N . MET A 1 99 ? 8.906 6.448 2.290 1.00 94.25 99 MET A N 1
ATOM 818 C CA . MET A 1 99 ? 7.504 6.469 2.699 1.00 94.25 99 MET A CA 1
ATOM 819 C C . MET A 1 99 ? 6.639 6.897 1.510 1.00 94.25 99 MET A C 1
ATOM 821 O O . MET A 1 99 ? 6.837 7.986 0.978 1.00 94.25 99 MET A O 1
ATOM 825 N N . ILE A 1 100 ? 5.680 6.058 1.117 1.00 94.88 100 ILE A N 1
ATOM 826 C CA . ILE A 1 100 ? 4.792 6.341 -0.020 1.00 94.88 100 ILE A CA 1
ATOM 827 C C . ILE A 1 100 ? 3.423 6.814 0.467 1.00 94.88 100 ILE A C 1
ATOM 829 O O . ILE A 1 100 ? 2.867 7.773 -0.061 1.00 94.88 100 ILE A O 1
ATOM 833 N N . VAL A 1 101 ? 2.865 6.142 1.480 1.00 95.75 101 VAL A N 1
ATOM 834 C CA . VAL A 1 101 ? 1.475 6.342 1.914 1.00 95.75 101 VAL A CA 1
ATOM 835 C C . VAL A 1 1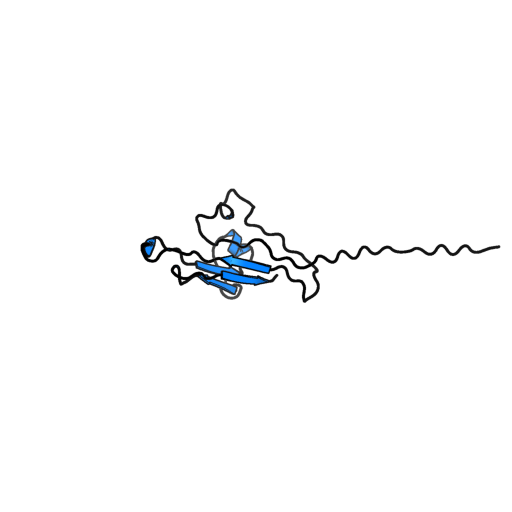01 ? 1.363 6.312 3.434 1.00 95.75 101 VAL A C 1
ATOM 837 O O . VAL A 1 101 ? 1.986 5.492 4.10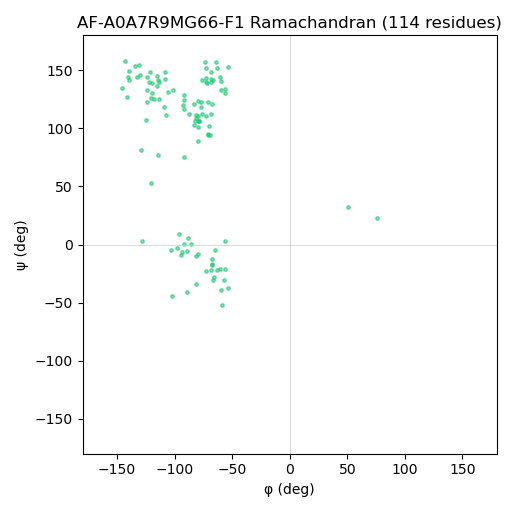6 1.00 95.75 101 VAL A O 1
ATOM 840 N N . VAL A 1 102 ? 0.509 7.188 3.971 1.00 96.12 102 VAL A N 1
ATOM 841 C CA . VAL A 1 102 ? 0.142 7.230 5.391 1.00 96.12 102 VAL A CA 1
ATOM 842 C C . VAL A 1 102 ? -1.376 7.117 5.539 1.00 96.12 102 VAL A C 1
ATOM 844 O O . VAL A 1 102 ? -2.136 7.946 5.025 1.00 96.12 102 VAL A O 1
ATOM 847 N N . CYS A 1 103 ? -1.814 6.107 6.287 1.00 95.94 103 CYS A N 1
ATOM 848 C CA . CYS A 1 103 ? -3.203 5.828 6.635 1.00 95.94 103 CYS A CA 1
ATOM 849 C C . CYS A 1 103 ? -3.412 5.996 8.155 1.00 95.94 103 CYS A C 1
ATOM 851 O O . CYS A 1 103 ? -3.494 5.022 8.895 1.00 95.94 103 CYS A O 1
ATOM 853 N N . ASP A 1 104 ? -3.501 7.248 8.621 1.00 95.44 104 ASP A N 1
ATOM 854 C CA . ASP A 1 104 ? -3.576 7.634 10.050 1.00 95.44 104 ASP A CA 1
ATOM 855 C C . ASP A 1 104 ? -4.980 8.042 10.565 1.00 95.44 104 ASP A C 1
ATOM 857 O O . ASP A 1 104 ? -5.170 8.320 11.746 1.00 95.44 104 ASP A O 1
ATOM 861 N N . LYS A 1 105 ? -5.988 8.110 9.689 1.00 94.75 105 LYS A N 1
ATOM 862 C CA . LYS A 1 105 ? -7.348 8.621 9.969 1.00 94.75 105 LYS A CA 1
ATOM 863 C C . LYS A 1 105 ? -8.389 7.606 9.492 1.00 94.75 105 LYS A C 1
ATOM 865 O O . LYS A 1 105 ? -8.964 7.800 8.421 1.00 94.75 105 LYS A O 1
ATOM 870 N N . PRO A 1 106 ? -8.657 6.561 10.288 1.00 93.88 106 PRO A N 1
ATOM 871 C CA . PRO A 1 106 ? -9.566 5.473 9.922 1.00 93.88 106 PRO A CA 1
ATOM 872 C C . PRO A 1 106 ? -11.039 5.903 9.813 1.00 93.88 106 PRO A C 1
ATOM 874 O O . PRO A 1 106 ? -11.860 5.170 9.282 1.00 93.88 106 PRO A O 1
ATOM 877 N N . LEU A 1 107 ? -11.404 7.095 10.294 1.00 94.69 107 LEU A N 1
ATOM 878 C CA . LEU A 1 107 ? -12.774 7.625 10.204 1.00 94.69 107 LEU A CA 1
ATOM 879 C C . LEU A 1 107 ? -13.043 8.423 8.917 1.00 94.69 107 LEU A C 1
ATOM 881 O O . LEU A 1 107 ? -14.168 8.861 8.681 1.00 94.69 107 LEU A O 1
ATOM 885 N N . SER A 1 108 ? -12.016 8.643 8.092 1.00 92.38 108 SER A N 1
ATOM 886 C CA . SER A 1 108 ? -12.111 9.403 6.846 1.00 92.38 108 SER A CA 1
ATOM 887 C C . SER A 1 108 ? -11.865 8.499 5.651 1.00 92.38 108 SER A C 1
ATOM 889 O O . SER A 1 108 ? -10.951 7.683 5.674 1.00 92.38 108 SER A O 1
ATOM 891 N N . ASN A 1 109 ? -12.609 8.720 4.567 1.00 89.62 109 ASN A N 1
ATOM 892 C CA . ASN A 1 109 ? -12.258 8.138 3.274 1.00 89.62 109 ASN A CA 1
ATOM 893 C C . ASN A 1 109 ? -10.968 8.780 2.767 1.00 89.62 109 ASN A C 1
ATOM 895 O O . ASN A 1 109 ? -10.942 10.005 2.612 1.00 89.62 109 ASN A O 1
ATOM 899 N N . ARG A 1 110 ? -9.917 7.996 2.528 1.00 93.12 110 ARG A N 1
ATOM 900 C CA . ARG A 1 110 ? -8.680 8.484 1.913 1.00 93.12 110 ARG A CA 1
ATOM 901 C C . ARG A 1 110 ? -8.073 7.401 1.047 1.00 93.12 110 ARG A C 1
ATOM 903 O O . ARG A 1 110 ? -7.917 6.276 1.498 1.00 93.12 110 ARG A O 1
ATOM 910 N N . TYR A 1 111 ? -7.668 7.808 -0.143 1.00 94.94 111 TYR A N 1
ATOM 911 C CA . TYR A 1 111 ? -6.899 6.993 -1.060 1.00 94.94 111 TYR A CA 1
ATOM 912 C C . TYR A 1 111 ? -5.705 7.800 -1.560 1.00 94.94 111 TYR A C 1
ATOM 914 O O . TYR A 1 111 ? -5.734 9.035 -1.574 1.00 94.94 111 TYR A O 1
ATOM 922 N N . HIS A 1 112 ? -4.659 7.095 -1.965 1.00 95.50 112 HIS A N 1
ATOM 923 C CA . HIS A 1 112 ? -3.440 7.682 -2.506 1.00 95.50 112 HIS A CA 1
ATOM 924 C C . HIS A 1 112 ? -3.171 7.094 -3.877 1.00 95.50 112 HIS A C 1
ATOM 926 O O . HIS A 1 112 ? -3.244 5.881 -4.048 1.00 95.50 112 HIS A O 1
ATOM 932 N N . ARG A 1 113 ? -2.868 7.950 -4.851 1.00 95.12 113 ARG A N 1
ATOM 933 C CA . ARG A 1 113 ? -2.552 7.513 -6.208 1.00 95.12 113 ARG A CA 1
ATOM 934 C C . ARG A 1 113 ? -1.055 7.308 -6.358 1.00 95.12 113 ARG A C 1
ATOM 936 O O . ARG A 1 113 ? -0.285 8.220 -6.069 1.00 95.12 113 ARG A O 1
ATOM 943 N N . ILE A 1 114 ? -0.681 6.142 -6.860 1.00 92.88 114 ILE A N 1
ATOM 944 C CA . ILE A 1 114 ? 0.676 5.805 -7.276 1.00 92.88 114 ILE A CA 1
ATOM 945 C C . ILE A 1 114 ? 0.698 5.741 -8.801 1.00 92.88 114 ILE A C 1
ATOM 947 O O . ILE A 1 114 ? -0.271 5.311 -9.431 1.00 92.88 114 ILE A O 1
ATOM 951 N N . THR A 1 115 ? 1.797 6.210 -9.376 1.00 90.56 115 THR A N 1
ATOM 952 C CA . THR A 1 115 ? 2.093 6.171 -10.809 1.00 90.56 115 THR A CA 1
ATOM 953 C C . THR A 1 115 ? 3.404 5.419 -11.004 1.00 90.56 115 THR A C 1
ATOM 955 O O . THR A 1 115 ? 4.319 5.617 -10.198 1.00 90.56 115 THR A O 1
ATOM 958 N N . PHE A 1 116 ? 3.482 4.577 -12.030 1.00 86.56 116 PHE A N 1
ATOM 959 C CA . PHE A 1 116 ? 4.643 3.732 -12.328 1.00 86.56 116 PHE A CA 1
ATOM 960 C C . PHE A 1 116 ? 5.388 4.214 -13.558 1.00 86.56 116 PHE A C 1
ATOM 962 O O . PHE A 1 116 ? 4.685 4.492 -14.550 1.00 86.56 116 PHE A O 1
#

Nearest PDB structures (foldseek):
  3czu-assembly1_B  TM=8.060E-01  e=2.414E-03  Homo sapiens
  3hei-assembly1_B  TM=7.669E-01  e=2.122E-03  Homo sapiens
  4bkf-assembly1_C  TM=6.509E-01  e=7.372E-02  Homo sapiens
  3nru-assembly6_F  TM=3.436E-01  e=4.881E+00  Homo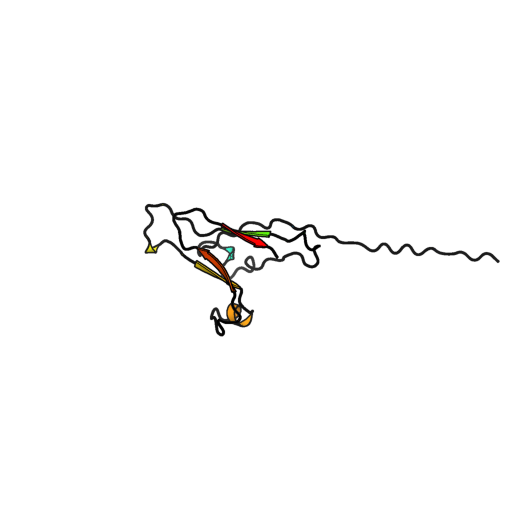 sapiens